Protein AF-A0ABD5G8S7-F1 (afdb_monomer_lite)

pLDDT: mean 85.07, std 15.31, range [31.06, 97.69]

Secondary structure (DSSP, 8-state):
-----PPPSEEEETTEEEE-S-TT---EEEE--HHHHHHHHHHHHHH-S----HHHHHHHHHTSS----TT-TTTHHHHHHHHHHHHTT--HHHHHHHHT-SSHHHHHTTGGGSPP-TTHHHHSSTTTT---

Foldseek 3Di:
DPDPDPPDQWDDDQQWIWGAPDPVRDIAIDGDDNVVSVVQVVCCVPPNDDDDDLVVQVVVVVVDPDDDPPPCSVCVVVVVCLQVCQLVVHDLVVNCRVSVPPDSVVSCVNNVNHDDDPVVCCCVPPCNPVPD

Structure (mmCIF, N/CA/C/O backbone):
data_AF-A0ABD5G8S7-F1
#
_entry.id   AF-A0ABD5G8S7-F1
#
loop_
_atom_site.group_PDB
_atom_site.id
_atom_site.type_symbol
_atom_site.label_atom_id
_atom_site.label_alt_id
_atom_site.label_comp_id
_atom_site.label_asym_id
_atom_site.label_entity_id
_atom_site.label_seq_id
_atom_site.pdbx_PDB_ins_code
_atom_site.Cartn_x
_atom_site.Cartn_y
_atom_site.Cartn_z
_atom_site.occupancy
_atom_site.B_iso_or_equiv
_atom_site.auth_seq_id
_atom_site.auth_comp_id
_atom_site.auth_asym_id
_atom_site.auth_atom_id
_atom_site.pdbx_PDB_model_num
ATOM 1 N N . MET A 1 1 ? 39.646 1.889 2.585 1.00 33.59 1 MET A N 1
ATOM 2 C CA . MET A 1 1 ? 38.240 2.181 2.948 1.00 33.59 1 MET A CA 1
ATOM 3 C C . MET A 1 1 ? 37.319 1.276 2.142 1.00 33.59 1 MET A C 1
ATOM 5 O O . MET A 1 1 ? 37.171 1.479 0.944 1.00 33.59 1 MET A O 1
ATOM 9 N N . VAL A 1 2 ? 36.754 0.237 2.761 1.00 33.91 2 VAL A N 1
ATOM 10 C CA . VAL A 1 2 ? 35.814 -0.674 2.090 1.00 33.91 2 VAL A CA 1
ATOM 11 C C . VAL A 1 2 ? 34.470 0.042 1.965 1.00 33.91 2 VAL A C 1
ATOM 13 O O . VAL A 1 2 ? 33.754 0.212 2.949 1.00 33.91 2 VAL A O 1
ATOM 16 N N . GLY A 1 3 ? 34.151 0.507 0.756 1.00 31.89 3 GLY A N 1
ATOM 17 C CA . GLY A 1 3 ? 32.857 1.097 0.429 1.00 31.89 3 GLY A CA 1
ATOM 18 C C . GLY A 1 3 ? 31.745 0.076 0.650 1.00 31.89 3 GLY A C 1
ATOM 19 O O . GLY A 1 3 ? 31.570 -0.851 -0.141 1.00 31.89 3 GLY A O 1
ATOM 20 N N . GLY A 1 4 ? 31.013 0.229 1.754 1.00 31.06 4 GLY A N 1
ATOM 21 C CA . GLY A 1 4 ? 29.873 -0.612 2.092 1.00 31.06 4 GLY A CA 1
ATOM 22 C C . GLY A 1 4 ? 28.860 -0.601 0.952 1.00 31.06 4 GLY A C 1
ATOM 23 O O . GLY A 1 4 ? 28.223 0.417 0.681 1.00 31.06 4 GLY A O 1
ATOM 24 N N . ARG A 1 5 ? 28.713 -1.741 0.268 1.00 32.78 5 ARG A N 1
ATOM 25 C CA . ARG A 1 5 ? 27.653 -1.956 -0.721 1.00 32.78 5 ARG 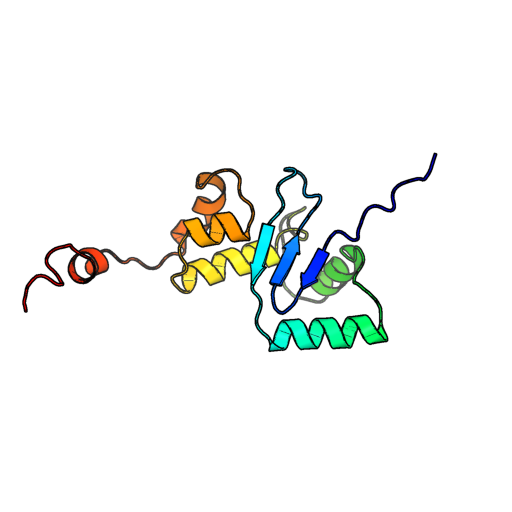A CA 1
ATOM 26 C C . ARG A 1 5 ? 26.313 -1.666 -0.040 1.00 32.78 5 ARG A C 1
ATOM 28 O O . ARG A 1 5 ? 25.872 -2.447 0.802 1.00 32.78 5 ARG A O 1
ATOM 35 N N . LYS A 1 6 ? 25.666 -0.542 -0.382 1.00 36.84 6 LYS A N 1
ATOM 36 C CA . LYS A 1 6 ? 24.278 -0.267 0.020 1.00 36.84 6 LYS A CA 1
ATOM 37 C C . LYS A 1 6 ? 23.436 -1.470 -0.400 1.00 36.84 6 LYS A C 1
ATOM 39 O O . LYS A 1 6 ? 23.350 -1.785 -1.584 1.00 36.84 6 LYS A O 1
ATOM 44 N N . ALA A 1 7 ? 22.862 -2.162 0.579 1.00 41.09 7 ALA A N 1
ATOM 45 C CA . ALA A 1 7 ? 22.004 -3.308 0.325 1.00 41.09 7 ALA A CA 1
ATOM 46 C C . ALA A 1 7 ? 20.833 -2.903 -0.591 1.00 41.09 7 ALA A C 1
ATOM 48 O O . ALA A 1 7 ? 20.340 -1.776 -0.467 1.00 41.09 7 ALA A O 1
ATOM 49 N N . PRO A 1 8 ? 20.366 -3.791 -1.488 1.00 51.31 8 PRO A N 1
ATOM 50 C CA . PRO A 1 8 ? 19.251 -3.475 -2.369 1.00 51.31 8 PRO A CA 1
ATOM 51 C C . PRO A 1 8 ? 18.015 -3.066 -1.542 1.00 51.31 8 PRO A C 1
ATOM 53 O O . PRO A 1 8 ? 17.753 -3.665 -0.492 1.00 51.31 8 PRO A O 1
ATOM 56 N N . PRO A 1 9 ? 17.268 -2.035 -1.982 1.00 54.53 9 PRO A N 1
ATOM 57 C CA . PRO A 1 9 ? 16.286 -1.323 -1.156 1.00 54.53 9 PRO A CA 1
ATOM 58 C C . PRO A 1 9 ? 15.068 -2.165 -0.751 1.00 54.53 9 PRO A C 1
ATOM 60 O O . PRO A 1 9 ? 14.415 -1.848 0.245 1.00 54.53 9 PRO A O 1
ATOM 63 N N . ASN A 1 10 ? 14.793 -3.249 -1.485 1.00 64.38 10 ASN A N 1
ATOM 64 C CA . ASN A 1 10 ? 13.673 -4.148 -1.239 1.00 64.38 10 ASN A CA 1
ATOM 65 C C . ASN A 1 10 ? 14.193 -5.568 -0.993 1.00 64.38 10 ASN A C 1
ATOM 67 O O . ASN A 1 10 ? 14.835 -6.157 -1.865 1.00 64.38 10 ASN A O 1
ATOM 71 N N . ARG A 1 11 ? 13.896 -6.138 0.178 1.00 80.81 11 ARG A N 1
ATOM 72 C CA . ARG A 1 11 ? 14.208 -7.543 0.490 1.00 80.81 11 ARG A CA 1
ATOM 73 C C . ARG A 1 11 ? 12.919 -8.345 0.585 1.00 80.81 11 ARG A C 1
ATOM 75 O O . ARG A 1 11 ? 12.017 -7.951 1.315 1.00 80.81 11 ARG A O 1
ATOM 82 N N . LEU A 1 12 ? 12.852 -9.469 -0.122 1.00 89.38 12 LEU A N 1
ATOM 83 C CA . LEU A 1 12 ? 11.825 -10.488 0.086 1.00 89.38 12 LEU A CA 1
ATOM 84 C C . LEU A 1 12 ? 12.412 -11.577 0.985 1.00 89.38 12 LEU A C 1
ATOM 86 O O . LEU A 1 12 ? 13.371 -12.241 0.589 1.00 89.38 12 LEU A O 1
ATOM 90 N N . LYS A 1 13 ? 11.849 -11.765 2.180 1.00 91.50 13 LYS A N 1
ATOM 91 C CA . LYS A 1 13 ? 12.178 -12.886 3.074 1.00 91.50 13 LYS A CA 1
ATOM 92 C C . LYS A 1 13 ? 10.889 -13.632 3.397 1.00 91.50 13 LYS A C 1
ATOM 94 O O . LYS A 1 13 ? 9.942 -13.034 3.901 1.00 91.50 13 LYS A O 1
ATOM 99 N N . GLY A 1 14 ? 10.833 -14.922 3.069 1.00 92.25 14 GLY A N 1
ATOM 100 C CA . GLY A 1 14 ? 9.578 -15.677 3.112 1.00 92.25 14 GLY A CA 1
ATOM 101 C C . GLY A 1 14 ? 8.511 -15.011 2.235 1.00 92.25 14 GLY A C 1
ATOM 102 O O . GLY A 1 14 ? 8.723 -14.824 1.035 1.00 92.25 14 GLY A O 1
ATOM 103 N N . ASN A 1 15 ? 7.399 -14.607 2.853 1.00 95.44 15 ASN A N 1
ATOM 104 C CA . ASN A 1 15 ? 6.290 -13.898 2.205 1.00 95.44 15 ASN A CA 1
ATOM 105 C C . ASN A 1 15 ? 6.191 -12.432 2.665 1.00 95.44 15 ASN A C 1
ATOM 107 O O . ASN A 1 15 ? 5.106 -11.864 2.728 1.00 95.44 15 ASN A O 1
ATOM 111 N N . VAL A 1 16 ? 7.316 -11.815 3.034 1.00 95.56 16 VAL A N 1
ATOM 112 C CA . VAL A 1 16 ? 7.359 -10.442 3.553 1.00 95.56 16 VAL A CA 1
ATOM 113 C C . VAL A 1 16 ? 8.310 -9.597 2.718 1.00 95.56 16 VAL A C 1
ATOM 115 O O . VAL A 1 16 ? 9.472 -9.968 2.523 1.00 95.56 16 VAL A O 1
ATOM 118 N N . VAL A 1 17 ? 7.822 -8.446 2.251 1.00 93.62 17 VAL A N 1
ATOM 119 C CA . VAL A 1 17 ? 8.635 -7.430 1.573 1.00 93.62 17 VAL A CA 1
ATOM 120 C C . VAL A 1 17 ? 9.036 -6.359 2.577 1.00 93.62 17 VAL A C 1
ATOM 122 O O . VAL A 1 17 ? 8.184 -5.685 3.156 1.00 93.62 17 VAL A O 1
ATOM 125 N N . THR A 1 18 ? 10.338 -6.171 2.756 1.00 91.94 18 THR A N 1
ATOM 126 C CA . THR A 1 18 ? 10.899 -5.096 3.576 1.00 91.94 18 THR A CA 1
ATOM 127 C C . THR A 1 18 ? 11.326 -3.935 2.690 1.00 91.94 18 THR A C 1
ATOM 129 O O . THR A 1 18 ? 12.150 -4.108 1.792 1.00 91.94 18 THR A O 1
ATOM 132 N N . TYR A 1 19 ? 10.794 -2.751 2.985 1.00 88.88 19 TYR A N 1
ATOM 133 C CA . TYR A 1 19 ? 11.146 -1.480 2.362 1.00 88.88 19 TYR A CA 1
ATOM 134 C C . TYR A 1 19 ? 12.106 -0.719 3.282 1.00 88.88 19 TYR A C 1
ATOM 136 O O . TYR A 1 19 ? 11.715 -0.325 4.386 1.00 88.88 19 TYR A O 1
ATOM 144 N N . ALA A 1 20 ? 13.341 -0.497 2.831 1.00 84.06 20 ALA A N 1
ATOM 145 C CA . ALA A 1 20 ? 14.370 0.254 3.554 1.00 84.06 20 ALA A CA 1
ATOM 146 C C . ALA A 1 20 ? 14.841 1.486 2.756 1.00 84.06 20 ALA A C 1
ATOM 148 O O . ALA A 1 20 ? 14.542 1.621 1.572 1.00 84.06 20 ALA A O 1
ATOM 149 N N . GLY A 1 21 ? 15.561 2.409 3.406 1.00 70.50 21 GLY A N 1
ATOM 150 C CA . GLY A 1 21 ? 16.148 3.579 2.731 1.00 70.50 21 GLY A CA 1
ATOM 151 C C . GLY A 1 21 ? 15.120 4.570 2.172 1.00 70.50 21 GLY A C 1
ATOM 152 O O . GLY A 1 21 ? 15.359 5.213 1.154 1.00 70.50 21 GLY A O 1
ATOM 153 N N . THR A 1 22 ? 13.949 4.666 2.805 1.00 70.19 22 THR A N 1
ATOM 154 C CA . THR A 1 22 ? 12.892 5.594 2.383 1.00 70.19 22 THR A CA 1
ATOM 155 C C . THR A 1 22 ? 13.182 7.022 2.851 1.00 70.19 22 THR A C 1
ATOM 157 O O . THR A 1 22 ? 13.971 7.222 3.771 1.00 70.19 22 THR A O 1
ATOM 160 N N . LYS A 1 23 ? 12.514 8.027 2.258 1.00 64.75 23 LYS A N 1
ATOM 161 C CA . LYS A 1 23 ? 12.698 9.458 2.593 1.00 64.75 23 LYS A CA 1
ATOM 162 C C . LYS A 1 23 ? 12.565 9.760 4.096 1.00 64.75 23 LYS A C 1
ATOM 164 O O . LYS A 1 23 ? 13.162 10.716 4.565 1.00 64.75 23 LYS A O 1
ATOM 169 N N . SER A 1 24 ? 11.803 8.958 4.848 1.00 63.69 24 SER A N 1
ATOM 170 C CA . SER A 1 24 ? 11.624 9.149 6.295 1.00 63.69 24 SER A CA 1
ATOM 171 C C . SER A 1 24 ? 12.612 8.351 7.162 1.00 63.69 24 SER A C 1
ATOM 173 O O . SER A 1 24 ? 12.451 8.332 8.380 1.00 63.69 24 SER A O 1
ATOM 175 N N . GLY A 1 25 ? 13.543 7.595 6.568 1.00 68.94 25 GLY A N 1
ATOM 176 C CA . GLY A 1 25 ? 14.479 6.711 7.277 1.00 68.94 25 GLY A CA 1
ATOM 177 C C . GLY A 1 25 ? 13.852 5.456 7.902 1.00 68.94 25 GLY A C 1
ATOM 178 O O . GLY A 1 25 ? 14.571 4.537 8.283 1.00 68.94 25 GLY A O 1
ATOM 179 N N . LYS A 1 26 ? 12.518 5.363 7.969 1.00 77.88 26 LYS A N 1
ATOM 180 C CA . LYS A 1 26 ? 11.816 4.242 8.602 1.00 77.88 26 LYS A CA 1
ATOM 181 C C . LYS A 1 26 ? 11.806 3.021 7.684 1.00 77.88 26 LYS A C 1
ATOM 183 O O . LYS A 1 26 ? 11.416 3.106 6.512 1.00 77.88 26 LYS A O 1
ATOM 188 N N . VAL A 1 27 ? 12.212 1.885 8.244 1.00 87.00 27 VAL A N 1
ATOM 189 C CA . VAL A 1 27 ? 12.079 0.561 7.630 1.00 87.00 27 VAL A CA 1
ATOM 190 C C . VAL A 1 27 ? 10.689 0.022 7.941 1.00 87.00 27 VAL A C 1
ATOM 192 O O . VAL A 1 27 ? 10.206 0.162 9.063 1.00 87.00 27 VAL A O 1
ATOM 195 N N . ARG A 1 28 ? 10.040 -0.601 6.958 1.00 89.44 28 ARG A N 1
ATOM 196 C CA . ARG A 1 28 ? 8.764 -1.291 7.181 1.00 89.44 28 ARG A CA 1
ATOM 197 C C . ARG A 1 28 ? 8.704 -2.606 6.428 1.00 89.44 28 ARG A C 1
ATOM 199 O O . ARG A 1 28 ? 9.261 -2.720 5.338 1.00 89.44 28 ARG A O 1
ATOM 206 N N . SER A 1 29 ? 7.986 -3.559 7.001 1.00 92.62 29 SER A N 1
ATOM 207 C CA . SER A 1 29 ? 7.793 -4.898 6.458 1.00 92.62 29 SER A CA 1
ATOM 208 C C . SER A 1 29 ? 6.313 -5.118 6.187 1.00 92.62 29 SER A C 1
ATOM 210 O O . SER A 1 29 ? 5.489 -4.923 7.077 1.00 92.62 29 SER A O 1
ATOM 212 N N . VAL A 1 30 ? 5.980 -5.486 4.953 1.00 94.62 30 VAL A N 1
ATOM 213 C CA . VAL A 1 30 ? 4.602 -5.698 4.505 1.00 94.62 30 VAL A CA 1
ATOM 214 C C . VAL A 1 30 ? 4.460 -7.157 4.069 1.00 94.62 30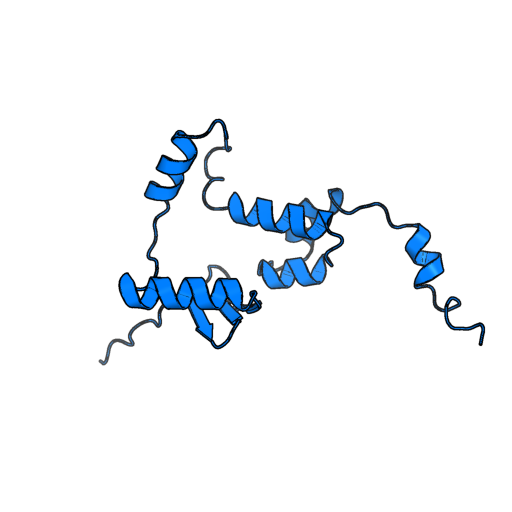 VAL A C 1
ATOM 216 O O . VAL A 1 30 ? 5.161 -7.573 3.138 1.00 94.62 30 VAL A O 1
ATOM 219 N N . PRO A 1 31 ? 3.600 -7.946 4.735 1.00 96.00 31 PRO A N 1
ATOM 220 C CA . PRO A 1 31 ? 3.257 -9.285 4.280 1.00 96.00 31 PRO A CA 1
ATOM 221 C C . PRO A 1 31 ? 2.595 -9.241 2.903 1.00 96.00 31 PRO A C 1
ATOM 223 O O . PRO A 1 31 ? 1.814 -8.338 2.601 1.00 96.00 31 PRO A O 1
ATOM 226 N N . ILE A 1 32 ? 2.901 -10.231 2.077 1.00 96.69 32 ILE A N 1
ATOM 227 C CA . ILE A 1 32 ? 2.284 -10.456 0.772 1.00 96.69 32 ILE A CA 1
ATOM 228 C C . ILE A 1 32 ? 1.794 -11.900 0.681 1.00 96.69 32 ILE A C 1
ATOM 230 O O . ILE A 1 32 ? 2.211 -12.759 1.459 1.00 96.69 32 ILE A O 1
ATOM 234 N N . SER A 1 33 ? 0.912 -12.189 -0.275 1.00 97.19 33 SER A N 1
ATOM 235 C CA . SER A 1 33 ? 0.481 -13.566 -0.510 1.00 97.19 33 SER A CA 1
ATOM 236 C C . SER A 1 33 ? 1.658 -14.443 -0.950 1.00 97.19 33 SER A C 1
ATOM 238 O O . SER A 1 33 ? 2.609 -13.977 -1.590 1.00 97.19 33 SER A O 1
ATOM 240 N N . ARG A 1 34 ? 1.574 -15.742 -0.636 1.00 97.12 34 ARG A N 1
ATOM 241 C CA . ARG A 1 34 ? 2.546 -16.742 -1.099 1.00 97.12 34 ARG A CA 1
ATOM 242 C C . ARG A 1 34 ? 2.671 -16.727 -2.623 1.00 97.12 34 ARG A C 1
ATOM 244 O O . ARG A 1 34 ? 3.782 -16.710 -3.138 1.00 97.12 34 ARG A O 1
ATOM 251 N N . GLU A 1 35 ? 1.542 -16.650 -3.323 1.00 97.69 35 GLU A N 1
ATOM 252 C CA . GLU A 1 35 ? 1.492 -16.597 -4.786 1.00 97.69 35 GLU A CA 1
ATOM 253 C C . GLU A 1 35 ? 2.295 -15.412 -5.349 1.00 97.69 35 GLU A C 1
ATOM 255 O O . GLU A 1 35 ? 3.121 -15.586 -6.248 1.00 97.69 35 GLU A O 1
ATOM 260 N N . LEU A 1 36 ? 2.118 -14.206 -4.792 1.00 95.94 36 LEU A N 1
ATOM 261 C CA . LEU A 1 36 ? 2.879 -13.037 -5.231 1.00 95.94 36 LEU A CA 1
ATOM 262 C C . LEU A 1 36 ? 4.374 -13.210 -4.940 1.00 95.94 36 LEU A C 1
ATOM 264 O O . LEU A 1 36 ? 5.211 -12.881 -5.783 1.00 95.94 36 LEU A O 1
ATOM 268 N N . ALA A 1 37 ? 4.718 -13.755 -3.773 1.00 95.81 37 ALA A N 1
ATOM 269 C CA . ALA A 1 37 ? 6.102 -14.018 -3.403 1.00 95.81 37 ALA A CA 1
ATOM 270 C C . ALA A 1 37 ? 6.768 -15.028 -4.362 1.00 95.81 37 ALA A C 1
ATOM 272 O O . ALA A 1 37 ? 7.904 -14.811 -4.791 1.00 95.81 37 ALA A O 1
ATOM 273 N N . ASP A 1 38 ? 6.054 -16.083 -4.759 1.00 95.69 38 ASP A N 1
ATOM 274 C CA . ASP A 1 38 ? 6.526 -17.082 -5.724 1.00 95.69 38 ASP A CA 1
ATOM 275 C C . ASP A 1 38 ? 6.707 -16.487 -7.125 1.00 95.69 38 ASP A C 1
ATOM 277 O O . ASP A 1 38 ? 7.742 -16.702 -7.765 1.00 95.69 38 ASP A O 1
ATOM 281 N N . ARG A 1 39 ? 5.759 -15.658 -7.581 1.00 95.88 39 ARG A N 1
ATOM 282 C CA . ARG A 1 39 ? 5.865 -14.935 -8.861 1.00 95.88 39 ARG A CA 1
ATOM 283 C C . ARG A 1 39 ? 7.074 -14.000 -8.893 1.00 95.88 39 ARG A C 1
ATOM 285 O O . ARG A 1 39 ? 7.788 -13.967 -9.897 1.00 95.88 39 ARG A O 1
ATOM 292 N N . LEU A 1 40 ? 7.340 -13.282 -7.799 1.00 94.12 40 LEU A N 1
ATOM 293 C CA . LEU A 1 40 ? 8.517 -12.418 -7.669 1.00 94.12 40 LEU A CA 1
ATOM 294 C C . LEU A 1 40 ? 9.819 -13.224 -7.712 1.00 94.12 40 LEU A C 1
ATOM 296 O O . LEU A 1 40 ? 10.713 -12.885 -8.486 1.00 94.12 40 LEU A O 1
ATOM 300 N N . ARG A 1 41 ? 9.911 -14.317 -6.943 1.00 93.44 41 ARG A N 1
ATOM 301 C CA . ARG A 1 41 ? 11.083 -15.212 -6.951 1.00 93.44 41 ARG A CA 1
ATOM 302 C C . ARG A 1 41 ? 11.353 -15.783 -8.341 1.00 93.44 41 ARG A C 1
ATOM 304 O O . ARG A 1 41 ? 12.493 -15.736 -8.804 1.00 93.44 41 ARG A O 1
ATOM 311 N N . LYS A 1 42 ? 10.311 -16.275 -9.022 1.00 94.50 42 LYS A N 1
ATOM 312 C CA . LYS A 1 42 ? 10.413 -16.804 -10.389 1.00 94.50 42 LYS A CA 1
ATOM 313 C C . LYS A 1 42 ? 10.949 -15.741 -11.347 1.00 94.50 42 LYS A C 1
ATOM 315 O O . LYS A 1 42 ? 11.893 -16.023 -12.078 1.00 94.50 42 LYS A O 1
ATOM 320 N N . HIS A 1 43 ? 10.394 -14.528 -11.307 1.00 93.25 43 HIS A N 1
ATOM 321 C CA . HIS A 1 43 ? 10.851 -13.425 -12.150 1.00 93.25 43 HIS A CA 1
ATOM 322 C C . HIS A 1 43 ? 12.310 -13.044 -11.864 1.00 93.25 43 HIS A C 1
ATOM 324 O O . HIS A 1 43 ? 13.101 -12.935 -12.797 1.00 93.25 43 HIS A O 1
ATOM 330 N N . TRP A 1 44 ? 12.697 -12.893 -10.592 1.00 93.44 44 TRP A N 1
ATOM 331 C CA . TRP A 1 44 ? 14.055 -12.479 -10.220 1.00 93.44 44 TRP A CA 1
ATOM 332 C C . TRP A 1 44 ? 15.128 -13.508 -10.562 1.00 93.44 44 TRP A C 1
ATOM 334 O O . TRP A 1 44 ? 16.249 -13.112 -10.869 1.00 93.44 44 TRP A O 1
ATOM 344 N N . ARG A 1 45 ? 14.797 -14.804 -10.564 1.00 91.56 45 ARG A N 1
ATOM 345 C CA . ARG A 1 45 ? 15.721 -15.850 -11.022 1.00 91.56 45 ARG A CA 1
ATOM 346 C C . ARG A 1 45 ? 16.065 -15.707 -12.507 1.00 91.56 45 ARG A C 1
ATOM 348 O O . ARG A 1 45 ? 17.188 -15.996 -12.894 1.00 91.56 45 ARG A O 1
ATOM 355 N N . THR A 1 46 ? 15.107 -15.274 -13.324 1.00 94.00 46 THR A N 1
ATOM 356 C CA . THR A 1 46 ? 15.277 -15.172 -14.781 1.00 94.00 46 THR A CA 1
ATOM 357 C C . THR A 1 46 ? 15.755 -13.789 -15.227 1.00 94.00 46 THR A C 1
ATOM 359 O O . THR A 1 46 ? 16.530 -13.690 -16.171 1.00 94.00 46 THR A O 1
ATOM 362 N N . HIS A 1 47 ? 15.312 -12.717 -14.566 1.00 92.19 47 HIS A N 1
ATOM 363 C CA . HIS A 1 47 ? 15.508 -11.337 -15.033 1.00 92.19 47 HIS A CA 1
ATOM 364 C C . HIS A 1 47 ? 16.234 -10.427 -14.031 1.00 92.19 47 HIS A C 1
ATOM 366 O O . HIS A 1 47 ? 16.473 -9.257 -14.328 1.00 92.19 47 HIS A O 1
ATOM 372 N N . GLY A 1 48 ? 16.580 -10.934 -12.844 1.00 89.75 48 GLY A N 1
ATOM 373 C CA . GLY A 1 48 ? 17.110 -10.121 -11.751 1.00 89.75 48 GLY A CA 1
ATOM 374 C C . GLY A 1 48 ? 16.047 -9.246 -11.074 1.00 89.75 48 GLY A C 1
ATOM 375 O O . GLY A 1 48 ? 14.861 -9.283 -11.405 1.00 89.75 48 GLY A O 1
ATOM 376 N N . GLN A 1 49 ? 16.463 -8.467 -10.071 1.00 88.31 49 GLN A N 1
ATOM 377 C CA . GLN A 1 49 ? 15.558 -7.563 -9.354 1.00 88.31 49 GLN A CA 1
ATOM 378 C C . GLN A 1 49 ? 15.145 -6.359 -10.207 1.00 88.31 49 GLN A C 1
ATOM 380 O O . GLN A 1 49 ? 15.901 -5.861 -11.042 1.00 88.31 49 GLN A O 1
ATOM 385 N N . PHE A 1 50 ? 13.947 -5.836 -9.937 1.00 86.44 50 PHE A N 1
ATOM 386 C CA . PHE A 1 50 ? 13.478 -4.612 -10.575 1.00 86.44 50 PHE A CA 1
ATOM 387 C C . PHE A 1 50 ? 14.358 -3.420 -10.193 1.00 86.44 50 PHE A C 1
ATOM 389 O O . PHE A 1 50 ? 14.705 -3.215 -9.032 1.00 86.44 50 PHE A O 1
ATOM 396 N N . THR A 1 51 ? 14.646 -2.585 -11.181 1.00 84.00 51 THR A N 1
ATOM 397 C CA . THR A 1 51 ? 15.241 -1.258 -10.998 1.00 84.00 51 THR A CA 1
ATOM 398 C C . THR A 1 51 ? 14.170 -0.187 -11.213 1.00 84.00 51 THR A C 1
ATOM 400 O O . THR A 1 51 ? 13.011 -0.502 -11.491 1.00 84.00 51 THR A O 1
ATOM 403 N N . SER A 1 52 ? 14.514 1.096 -11.068 1.00 81.56 52 SER A N 1
ATOM 404 C CA . SER A 1 52 ? 13.554 2.168 -11.354 1.00 81.56 52 SER A CA 1
ATOM 405 C C . SER A 1 52 ? 13.106 2.104 -12.821 1.00 81.56 52 SER A C 1
ATOM 407 O O . SER A 1 52 ? 13.925 2.118 -13.743 1.00 81.56 52 SER A O 1
ATOM 409 N N . ARG A 1 53 ? 11.791 1.992 -13.034 1.00 85.88 53 ARG A N 1
ATOM 410 C CA . ARG A 1 53 ? 11.149 1.845 -14.355 1.00 85.88 53 ARG A CA 1
ATOM 411 C C . ARG A 1 53 ? 9.952 2.788 -14.514 1.00 85.88 53 ARG A C 1
ATOM 413 O O . ARG A 1 53 ? 8.975 2.464 -15.185 1.00 85.88 53 ARG A O 1
ATOM 420 N N . ILE A 1 54 ? 10.019 3.974 -13.898 1.00 86.62 54 ILE A N 1
ATOM 421 C CA . ILE A 1 54 ? 8.927 4.960 -13.950 1.00 86.62 54 ILE A CA 1
ATOM 422 C C . ILE A 1 54 ? 8.611 5.398 -15.387 1.00 86.62 54 ILE A C 1
ATOM 424 O O . ILE A 1 54 ? 7.450 5.580 -15.730 1.00 86.62 54 ILE A O 1
ATOM 428 N N . THR A 1 55 ? 9.614 5.487 -16.262 1.00 89.81 55 THR A N 1
ATOM 429 C CA . THR A 1 55 ? 9.425 5.806 -17.686 1.00 89.81 55 THR A CA 1
ATOM 430 C C . THR A 1 55 ? 8.631 4.725 -18.416 1.00 89.81 55 THR A C 1
ATOM 432 O O . THR A 1 55 ? 7.725 5.046 -19.184 1.00 89.81 55 THR A O 1
ATOM 435 N N . SER A 1 56 ? 8.910 3.446 -18.148 1.00 91.56 56 SER A N 1
ATOM 436 C CA . SER A 1 56 ? 8.141 2.319 -18.688 1.00 91.56 56 SER A CA 1
ATOM 437 C C . SER A 1 56 ? 6.699 2.340 -18.181 1.00 91.56 56 SER A C 1
ATOM 439 O O . SER A 1 56 ? 5.777 2.159 -18.973 1.00 91.56 56 SER A O 1
ATOM 441 N N . PHE A 1 57 ? 6.491 2.642 -16.895 1.00 91.81 57 PHE A N 1
ATOM 442 C CA . PHE A 1 57 ? 5.150 2.805 -16.326 1.00 9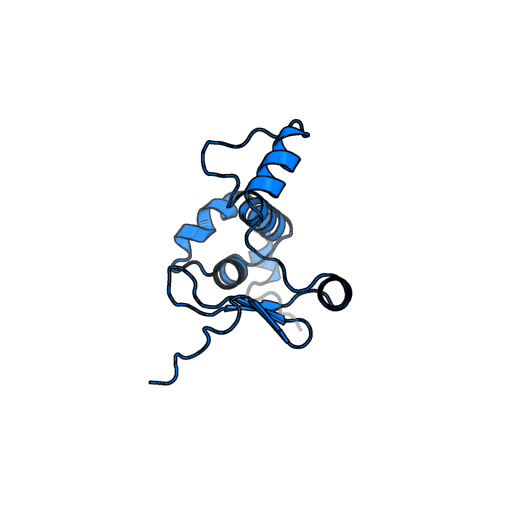1.81 57 PHE A CA 1
ATOM 443 C C . PHE A 1 57 ? 4.383 3.968 -16.971 1.00 91.81 57 PHE A C 1
ATOM 445 O O . PHE A 1 57 ? 3.234 3.803 -17.368 1.00 91.81 57 PHE A O 1
ATOM 452 N N . LEU A 1 58 ? 5.026 5.122 -17.168 1.00 90.69 58 LEU A N 1
ATOM 453 C CA . LEU A 1 58 ? 4.426 6.264 -17.864 1.00 90.69 58 LEU A CA 1
ATOM 454 C C . LEU A 1 58 ? 4.060 5.929 -19.317 1.00 90.69 58 LEU A C 1
ATOM 456 O O . LEU A 1 58 ? 3.007 6.346 -19.791 1.00 90.69 58 LEU A O 1
ATOM 460 N N . ARG A 1 59 ? 4.896 5.160 -20.029 1.00 93.88 59 ARG A N 1
ATOM 461 C CA . ARG A 1 59 ? 4.571 4.666 -21.380 1.00 93.88 59 ARG A CA 1
ATOM 462 C C . ARG A 1 59 ? 3.369 3.724 -21.363 1.00 93.88 59 ARG A C 1
ATOM 464 O O . ARG A 1 59 ? 2.520 3.839 -22.237 1.00 93.88 59 ARG A O 1
ATOM 471 N N . ALA A 1 60 ? 3.280 2.832 -20.377 1.00 93.69 60 ALA A N 1
ATOM 472 C CA . ALA A 1 60 ? 2.117 1.967 -20.209 1.00 93.69 60 ALA A CA 1
ATOM 473 C C . ALA A 1 60 ? 0.847 2.790 -19.941 1.00 93.69 60 ALA A C 1
ATOM 475 O O . ALA A 1 60 ? -0.149 2.587 -20.625 1.00 93.69 60 ALA A O 1
ATOM 476 N N . LEU A 1 61 ? 0.906 3.785 -19.048 1.0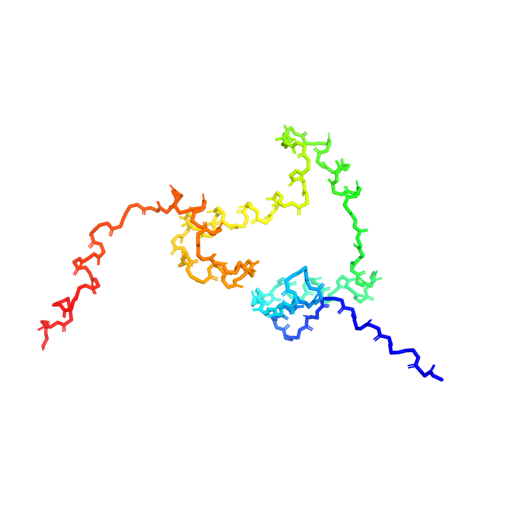0 92.88 61 LEU A N 1
ATOM 477 C CA . LEU A 1 61 ? -0.214 4.696 -18.780 1.00 92.88 61 LEU A CA 1
ATOM 478 C C . LEU A 1 61 ? -0.686 5.438 -20.037 1.00 92.88 61 LEU A C 1
ATOM 480 O O . LEU A 1 61 ? -1.889 5.542 -20.257 1.00 92.88 61 LEU A O 1
ATOM 484 N N . LYS A 1 62 ? 0.235 5.892 -20.900 1.00 92.62 62 LYS A N 1
ATOM 485 C CA . LYS A 1 62 ? -0.105 6.552 -22.177 1.00 92.62 62 LYS A CA 1
ATOM 486 C C . LYS A 1 62 ? -0.893 5.662 -23.145 1.00 92.62 62 LYS A C 1
ATOM 488 O O . LYS A 1 62 ? -1.539 6.194 -24.038 1.00 92.62 62 LYS A O 1
ATOM 493 N N . ARG A 1 63 ? -0.832 4.336 -22.987 1.00 96.00 63 ARG A N 1
ATOM 494 C CA . ARG A 1 63 ? -1.597 3.365 -23.790 1.00 96.00 63 ARG A CA 1
ATOM 495 C C . ARG A 1 63 ? -2.993 3.090 -23.221 1.00 96.00 63 ARG A C 1
ATOM 497 O O . ARG A 1 63 ? -3.713 2.268 -23.769 1.00 96.00 63 ARG A O 1
ATOM 504 N N . THR A 1 64 ? -3.355 3.735 -22.115 1.00 94.69 64 THR A N 1
ATOM 505 C CA . THR A 1 64 ? -4.661 3.606 -21.460 1.00 94.69 64 THR A CA 1
ATOM 506 C C . THR A 1 64 ? -5.448 4.911 -21.576 1.00 94.69 64 THR A C 1
ATOM 508 O O . THR A 1 64 ? -4.893 5.958 -21.910 1.00 94.69 64 THR A O 1
ATOM 511 N N . THR A 1 65 ? -6.733 4.877 -21.231 1.00 95.12 65 THR A N 1
ATOM 512 C CA . THR A 1 65 ? -7.576 6.076 -21.102 1.00 95.12 65 THR A CA 1
ATOM 513 C C . THR A 1 65 ? -7.370 6.821 -19.775 1.00 95.12 65 THR A C 1
ATOM 515 O O . THR A 1 65 ? -7.937 7.894 -19.577 1.00 95.12 65 THR A O 1
ATOM 518 N N . ILE A 1 66 ? -6.538 6.295 -18.867 1.00 93.44 66 ILE A N 1
ATOM 519 C CA . ILE A 1 66 ? -6.334 6.844 -17.523 1.00 93.44 66 ILE A CA 1
ATOM 520 C C . ILE A 1 66 ? -5.574 8.173 -17.606 1.00 93.44 66 ILE A C 1
ATOM 522 O O . ILE A 1 66 ? -4.436 8.241 -18.080 1.00 93.44 66 ILE A O 1
ATOM 526 N N . LYS A 1 67 ? -6.182 9.239 -17.077 1.00 90.69 67 LYS A N 1
ATOM 527 C CA . LYS A 1 67 ? -5.554 10.554 -16.901 1.00 90.69 67 LYS A CA 1
ATOM 528 C C . LYS A 1 67 ? -5.204 10.757 -15.431 1.00 90.69 67 LYS A C 1
ATOM 530 O O . LYS A 1 67 ? -6.057 10.631 -14.561 1.00 90.69 67 LYS A O 1
ATOM 535 N N . LEU A 1 68 ? -3.943 11.080 -15.156 1.00 90.50 68 LEU A N 1
ATOM 536 C CA . LEU A 1 68 ? -3.460 11.379 -13.809 1.00 90.50 68 LEU A CA 1
ATOM 537 C C . LEU A 1 68 ? -2.993 12.834 -13.731 1.00 90.50 68 LEU A C 1
ATOM 539 O O . LEU A 1 68 ? -2.368 13.311 -14.684 1.00 90.50 68 LEU A O 1
ATOM 543 N N . PRO A 1 69 ? -3.208 13.523 -12.596 1.00 91.62 69 PRO A N 1
ATOM 544 C CA . PRO A 1 69 ? -2.612 14.831 -12.367 1.00 91.62 69 PRO A CA 1
ATOM 545 C C . PRO A 1 69 ? -1.083 14.785 -12.477 1.00 91.62 69 PRO A C 1
ATOM 547 O O . PRO A 1 69 ? -0.441 13.762 -12.196 1.00 91.62 69 PRO A O 1
ATOM 550 N N . LYS A 1 70 ? -0.477 15.913 -12.862 1.00 88.19 70 LYS A N 1
ATOM 551 C CA . LYS A 1 70 ? 0.979 16.028 -13.011 1.00 88.19 70 LYS A CA 1
ATOM 552 C C . LYS A 1 70 ? 1.677 15.596 -11.714 1.00 88.19 70 LYS A C 1
ATOM 554 O O . LYS A 1 70 ? 1.338 16.054 -10.630 1.00 88.19 70 LYS A O 1
ATOM 559 N N . GLY A 1 71 ? 2.645 14.688 -11.835 1.00 86.81 71 GLY A N 1
ATOM 560 C CA . GLY A 1 71 ? 3.423 14.173 -10.702 1.00 86.81 71 GLY A CA 1
ATOM 561 C C . GLY A 1 71 ? 2.769 13.043 -9.894 1.00 86.81 71 GLY A C 1
ATOM 562 O O . GLY A 1 71 ? 3.433 12.483 -9.030 1.00 86.81 71 GLY A O 1
ATOM 563 N N . GLN A 1 72 ? 1.524 12.640 -10.183 1.00 90.69 72 GLN A N 1
ATOM 564 C CA . GLN A 1 72 ? 0.842 11.582 -9.415 1.00 90.69 72 GLN A CA 1
ATOM 565 C C . GLN A 1 72 ? 1.196 10.154 -9.848 1.00 90.69 72 GLN A C 1
ATOM 567 O O . GLN A 1 72 ? 0.949 9.208 -9.105 1.00 90.69 72 GLN A O 1
ATOM 572 N N . ALA A 1 73 ? 1.807 9.961 -11.019 1.00 90.69 73 ALA A N 1
ATOM 573 C CA . ALA A 1 73 ? 2.102 8.623 -11.540 1.00 90.69 73 ALA A CA 1
ATOM 574 C C . ALA A 1 73 ? 2.950 7.764 -10.581 1.00 90.69 73 ALA A C 1
ATOM 576 O O . ALA A 1 73 ? 2.701 6.571 -10.444 1.00 90.69 73 ALA A O 1
ATOM 577 N N . THR A 1 74 ? 3.905 8.354 -9.857 1.00 90.31 74 THR A N 1
ATOM 578 C CA . THR A 1 74 ? 4.745 7.637 -8.877 1.00 90.31 74 THR A CA 1
ATOM 579 C C . THR A 1 74 ? 3.967 7.122 -7.664 1.00 90.31 74 THR A C 1
ATOM 581 O O . THR A 1 74 ? 4.441 6.222 -6.969 1.00 90.31 74 THR A O 1
ATOM 584 N N . HIS A 1 75 ? 2.784 7.679 -7.399 1.00 91.12 75 HIS A N 1
ATOM 585 C CA . HIS A 1 75 ? 1.946 7.349 -6.248 1.00 91.12 75 HIS A CA 1
ATOM 586 C C . HIS A 1 75 ? 0.586 6.761 -6.629 1.00 91.12 75 HIS A C 1
ATOM 588 O O . HIS A 1 75 ? -0.111 6.273 -5.745 1.00 91.12 75 HIS A O 1
ATOM 594 N N . ALA A 1 76 ? 0.233 6.723 -7.915 1.00 92.94 76 ALA A N 1
ATOM 595 C CA . ALA A 1 76 ? -1.072 6.269 -8.386 1.00 92.94 76 ALA A CA 1
ATOM 596 C C . ALA A 1 76 ? -1.431 4.872 -7.861 1.00 92.94 76 ALA A C 1
ATOM 598 O O . ALA A 1 76 ? -2.420 4.725 -7.156 1.00 92.94 76 ALA A O 1
ATOM 599 N N . LEU A 1 77 ? -0.569 3.871 -8.082 1.00 94.12 77 LEU A N 1
ATOM 600 C CA . LEU A 1 77 ? -0.815 2.500 -7.610 1.00 94.12 77 LEU A CA 1
ATOM 601 C C . LEU A 1 77 ? -0.857 2.392 -6.076 1.00 94.12 77 LEU A C 1
ATOM 603 O O . LEU A 1 77 ? -1.589 1.570 -5.530 1.00 94.12 77 LEU A O 1
ATOM 607 N N . ARG A 1 78 ? -0.099 3.237 -5.364 1.00 93.88 78 ARG A N 1
ATOM 608 C CA . ARG A 1 78 ? -0.146 3.309 -3.895 1.00 93.88 78 ARG A CA 1
ATOM 609 C C . ARG A 1 78 ? -1.492 3.852 -3.421 1.00 93.88 78 ARG A C 1
ATOM 611 O O . ARG A 1 78 ? -2.030 3.338 -2.446 1.00 93.88 78 ARG A O 1
ATOM 618 N N . HIS A 1 79 ? -2.018 4.875 -4.092 1.00 93.56 79 HIS A N 1
ATOM 619 C CA . HIS A 1 79 ? -3.344 5.414 -3.806 1.00 93.56 79 HIS A CA 1
ATOM 620 C C . HIS A 1 79 ? -4.434 4.397 -4.131 1.00 93.56 79 HIS A C 1
ATOM 622 O O . HIS A 1 79 ? -5.288 4.174 -3.285 1.00 93.56 79 HIS A O 1
ATOM 628 N N . THR A 1 80 ? -4.338 3.694 -5.263 1.00 94.56 80 THR A N 1
ATOM 629 C CA . THR A 1 80 ? -5.245 2.586 -5.600 1.00 94.56 80 THR A CA 1
ATOM 630 C C . THR A 1 80 ? -5.270 1.527 -4.496 1.00 94.56 80 THR A C 1
ATOM 632 O O . THR A 1 80 ? -6.344 1.176 -4.017 1.00 94.56 80 THR A O 1
ATOM 635 N N . PHE A 1 81 ? -4.103 1.070 -4.025 1.00 96.50 81 PHE A N 1
ATOM 636 C CA . PHE A 1 81 ? -4.032 0.131 -2.901 1.00 96.50 81 PHE A CA 1
ATOM 637 C C . PHE A 1 81 ? -4.705 0.690 -1.639 1.00 96.50 81 PHE A C 1
ATOM 639 O O . PHE A 1 81 ? -5.508 -0.001 -1.023 1.00 96.50 81 PHE A O 1
ATOM 646 N N . ALA A 1 82 ? -4.399 1.934 -1.260 1.00 95.38 82 ALA A N 1
ATOM 647 C CA . ALA A 1 82 ? -4.953 2.566 -0.064 1.00 95.38 82 ALA A CA 1
ATOM 648 C C . ALA A 1 82 ? -6.483 2.691 -0.117 1.00 95.38 82 ALA A C 1
ATOM 650 O O . ALA A 1 82 ? -7.156 2.357 0.855 1.00 95.38 82 ALA A O 1
ATOM 651 N N . SER A 1 83 ? -7.017 3.127 -1.259 1.00 94.25 83 SER A N 1
ATOM 652 C CA . SER A 1 83 ? -8.453 3.260 -1.492 1.00 94.25 83 SER A CA 1
ATOM 653 C C . SER A 1 83 ? -9.162 1.917 -1.379 1.00 94.25 83 SER A C 1
ATOM 655 O O . SER A 1 83 ? -10.060 1.784 -0.553 1.00 94.25 83 SER A O 1
ATOM 657 N N . HIS A 1 84 ? -8.710 0.901 -2.120 1.00 95.75 84 HIS A N 1
ATOM 658 C CA . HIS A 1 84 ? -9.329 -0.424 -2.062 1.00 95.75 84 HIS A CA 1
ATOM 659 C C . HIS A 1 84 ? -9.191 -1.077 -0.686 1.00 95.75 84 HIS A C 1
ATOM 661 O O . HIS A 1 84 ? -10.116 -1.739 -0.230 1.00 95.75 84 HIS A O 1
ATOM 667 N N . PHE A 1 85 ? -8.064 -0.876 0.002 1.00 95.75 85 PHE A N 1
ATOM 668 C CA . PHE A 1 85 ? -7.872 -1.419 1.344 1.00 95.75 85 PHE A CA 1
ATOM 669 C C . PHE A 1 85 ? -8.929 -0.893 2.323 1.00 95.75 85 PHE A C 1
ATOM 671 O O . PHE A 1 85 ? -9.502 -1.681 3.068 1.00 95.75 85 PHE A O 1
ATOM 678 N N . ILE A 1 86 ? -9.220 0.412 2.300 1.00 94.94 86 ILE A N 1
ATOM 679 C CA . ILE A 1 86 ? -10.258 1.004 3.156 1.00 94.94 86 ILE A CA 1
ATOM 680 C C . ILE A 1 86 ? -11.668 0.627 2.691 1.00 94.94 86 ILE A C 1
ATOM 682 O O . ILE A 1 86 ? -12.490 0.265 3.528 1.00 94.94 86 ILE A O 1
ATOM 686 N N . GLN A 1 87 ? -11.939 0.635 1.381 1.00 92.75 87 GLN A N 1
ATOM 687 C CA . GLN A 1 87 ? -13.236 0.203 0.831 1.00 92.75 87 GLN A CA 1
ATOM 688 C C . GLN A 1 87 ? -13.593 -1.232 1.241 1.00 92.75 87 GLN A C 1
ATOM 690 O O . GLN A 1 87 ? -14.756 -1.540 1.491 1.00 92.75 87 GLN A O 1
ATOM 695 N N . ASN A 1 88 ? -12.583 -2.094 1.369 1.00 93.56 88 ASN A N 1
ATOM 696 C CA . ASN A 1 88 ? -12.736 -3.480 1.801 1.00 93.56 88 ASN A CA 1
ATOM 697 C C . ASN A 1 88 ? -12.802 -3.641 3.337 1.00 93.56 88 ASN A C 1
ATOM 699 O O . ASN A 1 88 ? -12.666 -4.758 3.828 1.00 93.56 88 ASN A O 1
ATOM 703 N N . GLY A 1 89 ? -12.979 -2.557 4.104 1.00 91.00 89 GLY A N 1
ATOM 704 C CA . GLY A 1 89 ? -13.096 -2.594 5.570 1.00 91.00 89 GLY A CA 1
ATOM 705 C C . GLY A 1 89 ? -11.759 -2.677 6.313 1.00 91.00 89 GLY A C 1
ATOM 706 O O . GLY A 1 89 ? -11.708 -3.023 7.491 1.00 91.00 89 GLY A O 1
ATOM 707 N N . GLY A 1 90 ? -10.646 -2.390 5.639 1.00 92.75 90 GLY A N 1
ATOM 708 C CA . GLY A 1 90 ? -9.326 -2.435 6.251 1.00 92.75 90 GLY A CA 1
ATOM 709 C C . GLY A 1 90 ? -9.139 -1.383 7.351 1.00 92.75 90 GLY A C 1
ATOM 710 O O . GLY A 1 90 ? -9.533 -0.227 7.220 1.00 92.75 90 GLY A O 1
ATOM 711 N N . ASN A 1 91 ? -8.453 -1.760 8.432 1.00 93.38 91 ASN A N 1
ATOM 712 C CA . ASN A 1 91 ? -8.173 -0.860 9.551 1.00 93.38 91 ASN A CA 1
ATOM 713 C C . ASN A 1 91 ? -7.218 0.291 9.153 1.00 93.38 91 ASN A C 1
ATOM 715 O O . ASN A 1 91 ? -6.102 0.061 8.673 1.00 93.38 91 ASN A O 1
ATOM 719 N N . ILE A 1 92 ? -7.617 1.540 9.420 1.00 93.62 92 ILE A N 1
ATOM 720 C CA . ILE A 1 92 ? -6.865 2.748 9.033 1.00 93.62 92 ILE A CA 1
ATOM 721 C C . ILE A 1 92 ? -5.462 2.836 9.666 1.00 93.62 92 ILE A C 1
ATOM 723 O O . ILE A 1 92 ? -4.518 3.301 9.019 1.00 93.62 92 ILE A O 1
ATOM 727 N N . LEU A 1 93 ? -5.283 2.343 10.895 1.00 93.94 93 LEU A N 1
ATOM 728 C CA . LEU A 1 93 ? -3.986 2.304 11.584 1.00 93.94 93 LEU A CA 1
ATOM 729 C C . LEU A 1 93 ? -3.069 1.242 10.967 1.00 93.94 93 LEU A C 1
ATOM 731 O O . LEU A 1 93 ? -1.860 1.451 10.831 1.00 93.94 93 LEU A O 1
ATOM 735 N N . THR A 1 94 ? -3.637 0.118 10.528 1.00 95.00 94 THR A N 1
ATOM 736 C CA . THR A 1 94 ? -2.901 -0.893 9.757 1.00 95.00 94 THR A CA 1
ATOM 737 C C . THR A 1 94 ? -2.439 -0.312 8.423 1.00 95.00 94 THR A C 1
ATOM 739 O O . THR A 1 94 ? -1.259 -0.429 8.078 1.00 95.00 94 THR A O 1
ATOM 742 N N . LEU A 1 95 ? -3.317 0.400 7.709 1.00 95.00 95 LEU A N 1
ATOM 743 C CA . LEU A 1 95 ? -2.949 1.071 6.463 1.00 95.00 95 LEU A CA 1
ATOM 744 C C . LEU A 1 95 ? -1.838 2.111 6.675 1.00 95.00 95 LEU A C 1
ATOM 746 O O . LEU A 1 95 ? -0.890 2.159 5.889 1.00 95.00 95 LEU A O 1
ATOM 750 N N . GLN A 1 96 ? -1.893 2.897 7.756 1.00 94.31 96 GLN A N 1
ATOM 751 C CA . GLN A 1 96 ? -0.834 3.848 8.109 1.00 94.31 96 GLN A CA 1
ATOM 752 C C . GLN A 1 96 ? 0.538 3.156 8.193 1.00 94.31 96 GLN A C 1
ATOM 754 O O . GLN A 1 96 ? 1.513 3.647 7.611 1.00 94.31 96 GLN A O 1
ATOM 759 N N . LYS A 1 97 ? 0.613 2.004 8.874 1.00 93.00 97 LYS A N 1
ATOM 760 C CA . LYS A 1 97 ? 1.849 1.216 9.015 1.00 93.00 97 LYS A CA 1
ATOM 761 C C . LYS A 1 97 ? 2.323 0.656 7.670 1.00 93.00 97 LYS A C 1
ATOM 763 O O . LYS A 1 97 ? 3.503 0.792 7.345 1.00 93.00 97 LYS A O 1
ATOM 768 N N . ILE A 1 98 ? 1.415 0.111 6.853 1.00 93.69 98 ILE A N 1
ATOM 769 C CA . ILE A 1 98 ? 1.731 -0.428 5.514 1.00 93.69 98 ILE A CA 1
ATOM 770 C C . ILE A 1 98 ? 2.303 0.663 4.596 1.00 93.69 98 ILE A C 1
ATOM 772 O O . ILE A 1 98 ? 3.315 0.466 3.912 1.00 93.69 98 ILE A O 1
ATOM 776 N N . LEU A 1 99 ? 1.677 1.840 4.598 1.00 92.19 99 LEU A N 1
ATOM 777 C CA . LEU A 1 99 ? 2.093 2.981 3.788 1.00 92.19 99 LEU A CA 1
ATOM 778 C C . LEU A 1 99 ? 3.339 3.684 4.353 1.00 92.19 99 LEU A C 1
ATOM 780 O O . LEU A 1 99 ? 4.027 4.406 3.620 1.00 92.19 99 LEU A O 1
ATOM 784 N N . GLY A 1 100 ? 3.659 3.466 5.630 1.00 90.88 100 GLY A N 1
ATOM 785 C CA . GLY A 1 100 ? 4.750 4.144 6.326 1.00 90.88 100 GLY A CA 1
ATOM 786 C C . GLY A 1 100 ? 4.468 5.630 6.536 1.00 90.88 100 GLY A C 1
ATOM 787 O O . GLY A 1 100 ? 5.373 6.448 6.386 1.00 90.88 100 GLY A O 1
ATOM 788 N N . HIS A 1 101 ? 3.213 5.996 6.804 1.00 92.12 101 HIS A N 1
ATOM 789 C CA . HIS A 1 101 ? 2.854 7.374 7.132 1.00 92.12 101 HIS A CA 1
ATOM 790 C C . HIS A 1 101 ? 3.269 7.718 8.565 1.00 92.12 101 HIS A C 1
ATOM 792 O O . HIS A 1 101 ? 3.002 6.964 9.502 1.00 92.12 101 HIS A O 1
ATOM 798 N N . SER A 1 102 ? 3.905 8.877 8.739 1.00 89.06 102 SER A N 1
ATOM 799 C CA . SER A 1 102 ? 4.349 9.342 10.058 1.00 89.06 102 SER A CA 1
ATOM 800 C C . SER A 1 102 ? 3.184 9.670 10.985 1.00 89.06 102 SER A C 1
ATOM 802 O O . SER A 1 102 ? 3.298 9.444 12.183 1.00 89.06 102 SER A O 1
ATOM 804 N N . THR A 1 103 ? 2.074 10.162 10.434 1.00 88.56 103 THR A N 1
ATOM 805 C CA . THR A 1 103 ? 0.868 10.509 11.188 1.00 88.56 103 THR A CA 1
ATOM 806 C C . THR A 1 103 ? -0.354 9.841 10.569 1.00 88.56 103 THR A C 1
ATOM 808 O O . THR A 1 103 ? -0.398 9.591 9.360 1.00 88.56 103 THR A O 1
ATOM 811 N N . VAL A 1 104 ? -1.370 9.574 11.392 1.00 89.25 104 VAL A N 1
ATOM 812 C CA . VAL A 1 104 ? -2.654 9.041 10.913 1.00 89.25 104 VAL A CA 1
ATOM 813 C C . VAL A 1 104 ? -3.350 10.026 9.968 1.00 89.25 104 VAL A C 1
ATOM 815 O O . VAL A 1 104 ? -3.931 9.599 8.975 1.00 89.25 104 VAL A O 1
ATOM 818 N N . ALA A 1 105 ? -3.188 11.337 10.189 1.00 91.31 105 ALA A N 1
ATOM 819 C CA . ALA A 1 105 ? -3.755 12.398 9.354 1.00 91.31 105 ALA A CA 1
ATOM 820 C C . ALA A 1 105 ? -3.383 12.263 7.863 1.00 91.31 105 ALA A C 1
ATOM 822 O O . ALA A 1 105 ? -4.218 12.495 6.993 1.00 91.31 105 ALA A O 1
ATOM 823 N N . MET A 1 106 ? -2.167 11.801 7.542 1.00 89.00 106 MET A N 1
ATOM 824 C CA . MET A 1 106 ? -1.773 11.522 6.151 1.00 89.00 106 MET A CA 1
ATOM 825 C C . MET A 1 106 ? -2.608 10.396 5.520 1.00 89.00 106 MET A C 1
ATOM 827 O O . MET A 1 106 ? -2.871 10.408 4.318 1.00 89.00 106 MET A O 1
ATOM 831 N N . THR A 1 107 ? -3.009 9.408 6.321 1.00 91.69 107 THR A N 1
ATOM 832 C CA . THR A 1 107 ? -3.832 8.268 5.893 1.00 91.69 107 THR A CA 1
ATOM 833 C C . THR A 1 107 ? -5.315 8.627 5.837 1.00 91.69 107 THR A C 1
ATOM 835 O O . THR A 1 107 ? -6.017 8.101 4.974 1.00 91.69 107 THR A O 1
ATOM 838 N N . MET A 1 108 ? -5.775 9.563 6.678 1.00 89.38 108 MET A N 1
ATOM 839 C CA . MET A 1 108 ? -7.178 10.004 6.758 1.00 89.38 108 MET A CA 1
ATOM 840 C C . MET A 1 108 ? -7.744 10.512 5.430 1.00 89.38 108 MET A C 1
ATOM 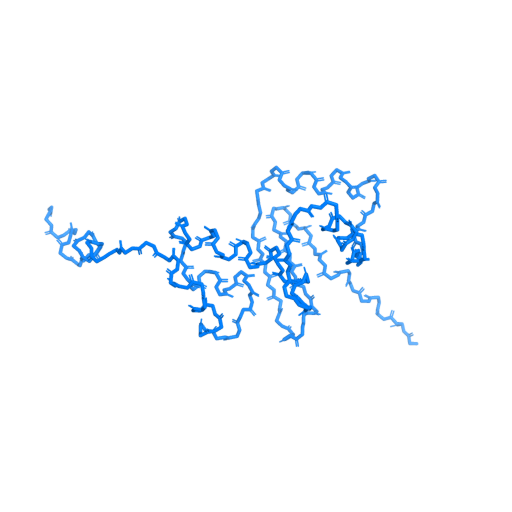842 O O . MET A 1 108 ? -8.950 10.447 5.224 1.00 89.38 108 MET A O 1
ATOM 846 N N . ARG A 1 109 ? -6.896 10.904 4.468 1.00 88.81 109 ARG A N 1
ATOM 847 C CA . ARG A 1 109 ? -7.337 11.178 3.091 1.00 88.81 109 ARG A CA 1
ATOM 848 C C . ARG A 1 109 ? -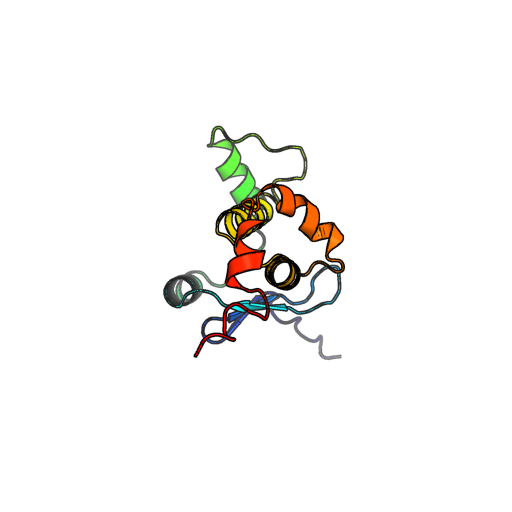8.122 10.012 2.472 1.00 88.81 109 ARG A C 1
ATOM 850 O O . ARG A 1 109 ? -8.960 10.264 1.622 1.00 88.81 109 ARG A O 1
ATOM 857 N N . SER A 1 110 ? -7.876 8.768 2.887 1.00 84.00 110 SER A N 1
ATOM 858 C CA . SER A 1 110 ? -8.596 7.582 2.389 1.00 84.00 110 SER A CA 1
ATOM 859 C C . SER A 1 110 ? -9.816 7.208 3.243 1.00 84.00 110 SER A C 1
ATOM 861 O O . SER A 1 110 ? -10.573 6.339 2.836 1.00 84.00 110 SER A O 1
ATOM 863 N N . ALA A 1 111 ? -10.019 7.833 4.410 1.00 86.56 111 ALA A N 1
ATOM 864 C CA . ALA A 1 111 ? -11.040 7.425 5.381 1.00 86.56 111 ALA A CA 1
ATOM 865 C C . ALA A 1 111 ? -12.478 7.658 4.894 1.00 86.56 111 ALA A C 1
ATOM 867 O O . ALA A 1 111 ? -13.361 6.895 5.255 1.00 86.56 111 ALA A O 1
ATOM 868 N N . HIS A 1 112 ? -12.704 8.641 4.017 1.00 86.94 112 HIS A N 1
ATOM 869 C CA . HIS A 1 112 ? -14.015 8.883 3.397 1.00 86.94 112 HIS A CA 1
ATOM 870 C C . HIS A 1 112 ? -14.510 7.722 2.515 1.00 86.94 112 HIS A C 1
ATOM 872 O O . HIS A 1 112 ? -15.656 7.726 2.088 1.00 86.94 112 HIS A O 1
ATOM 878 N N . LEU A 1 113 ? -13.638 6.757 2.199 1.00 86.94 113 LEU A N 1
ATOM 879 C CA . LEU A 1 113 ? -13.982 5.552 1.445 1.00 86.94 113 LEU A CA 1
ATOM 880 C C . LEU A 1 113 ? -14.377 4.381 2.350 1.00 86.94 113 LEU A C 1
ATOM 882 O O . LEU A 1 113 ? -14.718 3.316 1.836 1.00 86.94 113 LEU A O 1
ATOM 886 N N . ALA A 1 114 ? -14.259 4.541 3.672 1.00 84.81 114 ALA A N 1
ATOM 887 C CA . ALA A 1 114 ? -14.718 3.535 4.612 1.00 84.81 114 ALA A CA 1
ATOM 888 C C . ALA A 1 114 ? -16.239 3.437 4.503 1.00 84.81 114 ALA A C 1
ATOM 890 O O . ALA A 1 114 ? -16.918 4.439 4.269 1.00 84.81 114 ALA A O 1
ATOM 891 N N . ARG A 1 115 ? -16.774 2.224 4.652 1.00 79.69 115 ARG A N 1
ATOM 892 C CA . ARG A 1 115 ? -18.225 2.057 4.761 1.00 79.69 115 ARG A CA 1
ATOM 893 C C . ARG A 1 115 ? -18.676 2.733 6.061 1.00 79.69 115 ARG A C 1
ATOM 895 O O . ARG A 1 115 ? -17.866 2.952 6.960 1.00 79.69 115 ARG A O 1
ATOM 902 N N . ASP A 1 116 ? -19.943 3.106 6.147 1.00 76.06 116 ASP A N 1
ATOM 903 C CA . ASP A 1 116 ? -20.489 3.554 7.422 1.00 76.06 116 ASP A CA 1
ATOM 904 C C . ASP A 1 116 ? -20.770 2.322 8.295 1.00 76.06 116 ASP A C 1
ATOM 906 O O . ASP A 1 116 ? -21.322 1.329 7.817 1.00 76.06 116 ASP A O 1
ATOM 910 N N . HIS A 1 117 ? -20.325 2.370 9.546 1.00 72.44 117 HIS A N 1
ATOM 911 C CA . HIS A 1 117 ? -20.279 1.236 10.469 1.00 72.44 117 HIS A CA 1
ATOM 912 C C . HIS A 1 117 ? -20.883 1.599 11.833 1.00 72.44 117 HIS A C 1
ATOM 914 O O . HIS A 1 117 ? -20.558 0.976 12.834 1.00 72.44 117 HIS A O 1
ATOM 920 N N . LEU A 1 118 ? -21.769 2.599 11.926 1.00 79.06 118 LEU A N 1
ATOM 921 C CA . LEU A 1 118 ? -22.362 2.984 13.220 1.00 79.06 118 LEU A CA 1
ATOM 922 C C . LEU A 1 118 ? -23.023 1.808 13.973 1.00 79.06 118 LEU A C 1
ATOM 924 O O . LEU A 1 118 ? -22.977 1.769 15.200 1.00 79.06 118 LEU A O 1
ATOM 928 N N . GLN A 1 119 ? -23.560 0.814 13.258 1.00 79.00 119 GLN A N 1
ATOM 929 C CA . GLN A 1 119 ? -24.143 -0.398 13.855 1.00 79.00 119 GLN A CA 1
ATOM 930 C C . GLN A 1 119 ? -23.110 -1.352 14.479 1.00 79.00 119 GLN A C 1
ATOM 932 O O . GLN A 1 119 ? -23.444 -2.162 15.347 1.00 79.00 119 GLN A O 1
ATOM 937 N N . ASP A 1 120 ? -21.837 -1.222 14.114 1.00 83.56 120 ASP A N 1
ATOM 938 C CA . ASP A 1 120 ? -20.749 -1.986 14.719 1.00 83.56 120 ASP A CA 1
ATOM 939 C C . ASP A 1 120 ? -20.585 -1.644 16.208 1.00 83.56 120 ASP A C 1
ATOM 941 O O . ASP A 1 120 ? -20.089 -2.469 16.970 1.00 83.56 120 ASP A O 1
ATOM 945 N N . ALA A 1 121 ? -21.053 -0.471 16.657 1.00 85.12 121 ALA A N 1
ATOM 946 C CA . ALA A 1 121 ? -21.052 -0.098 18.072 1.00 85.12 121 ALA A CA 1
ATOM 947 C C . ALA A 1 121 ? -21.900 -1.049 18.934 1.00 85.12 121 ALA A C 1
ATOM 949 O O . ALA A 1 121 ? -21.558 -1.302 20.087 1.00 85.12 121 ALA A O 1
ATOM 950 N N . VAL A 1 122 ? -22.975 -1.610 18.369 1.00 87.38 122 VAL A N 1
ATOM 951 C CA . VAL A 1 122 ? -23.806 -2.619 19.043 1.00 87.38 122 VAL A CA 1
ATOM 952 C C . VAL A 1 122 ? -23.098 -3.974 19.050 1.00 87.38 122 VAL A C 1
ATOM 954 O O . VAL A 1 122 ? -23.108 -4.664 20.063 1.00 87.38 122 VAL A O 1
ATOM 957 N N . THR A 1 123 ? -22.435 -4.335 17.948 1.00 86.31 123 THR A N 1
ATOM 958 C CA . THR A 1 123 ? -21.784 -5.648 17.773 1.00 86.31 123 THR A CA 1
ATOM 959 C C . THR A 1 123 ? -20.471 -5.778 18.551 1.00 86.31 123 THR A C 1
ATOM 961 O O . THR A 1 123 ? -20.185 -6.832 19.109 1.00 86.31 123 THR A O 1
ATOM 964 N N . PHE A 1 124 ? -19.660 -4.720 18.598 1.00 86.94 124 PHE A N 1
ATOM 965 C CA . PHE A 1 124 ? -18.362 -4.699 19.288 1.00 86.94 124 PHE A CA 1
ATOM 966 C C . PHE A 1 124 ? -18.404 -3.946 20.622 1.00 86.94 124 PHE A C 1
ATOM 968 O O . PHE A 1 124 ? -17.364 -3.738 21.250 1.00 86.94 124 PHE A O 1
ATOM 975 N N . GLY A 1 125 ? -19.590 -3.508 21.050 1.00 86.75 125 GLY A N 1
ATOM 976 C CA . GLY A 1 125 ? -19.787 -2.880 22.348 1.00 86.75 125 GLY A CA 1
ATOM 977 C C . GLY A 1 125 ? -19.516 -3.861 23.497 1.00 86.75 125 GLY A C 1
ATOM 978 O O . GLY A 1 125 ? -19.695 -5.068 23.341 1.00 86.75 125 GLY A O 1
ATOM 979 N N . PRO A 1 126 ? -19.130 -3.371 24.686 1.00 89.50 126 PRO A N 1
ATOM 980 C CA . PRO A 1 126 ? -18.756 -4.222 25.821 1.00 89.50 126 PRO A CA 1
ATOM 981 C C . PRO A 1 126 ? -19.891 -5.131 26.322 1.00 89.50 126 PRO A C 1
ATOM 983 O O . PRO A 1 126 ? -19.628 -6.138 26.971 1.00 89.50 126 PRO A O 1
ATOM 986 N N . LEU A 1 127 ? -21.150 -4.796 26.015 1.00 89.25 127 LEU A N 1
ATOM 987 C CA . LEU A 1 127 ? -22.321 -5.595 26.383 1.00 89.25 127 LEU A CA 1
ATOM 988 C C . LEU A 1 127 ? -22.636 -6.718 25.382 1.00 89.25 127 LEU A C 1
ATOM 990 O O . LEU A 1 127 ? -23.409 -7.612 25.715 1.00 89.25 127 LEU A O 1
ATOM 994 N N . ALA A 1 128 ? -22.029 -6.719 24.191 1.00 82.06 128 ALA A N 1
ATOM 995 C CA . ALA A 1 128 ? -22.307 -7.712 23.151 1.00 82.06 128 ALA A CA 1
ATOM 996 C C . ALA A 1 128 ? -21.894 -9.138 23.554 1.00 82.06 128 ALA A C 1
ATOM 998 O O . ALA A 1 128 ? -22.512 -10.108 23.130 1.00 82.06 128 ALA A O 1
ATOM 999 N N . THR A 1 129 ? -20.873 -9.275 24.404 1.00 74.06 129 THR A N 1
ATOM 1000 C CA . THR A 1 129 ? -20.398 -10.564 24.937 1.00 74.06 129 THR A CA 1
ATOM 1001 C C . THR A 1 129 ? -20.888 -10.849 26.356 1.00 74.06 129 THR A C 1
ATOM 1003 O O . THR A 1 129 ? -20.542 -11.882 26.915 1.00 74.06 129 THR A O 1
ATOM 1006 N N . ALA A 1 130 ? -21.653 -9.937 26.964 1.00 65.12 130 ALA A N 1
ATOM 1007 C CA . ALA A 1 130 ? -22.060 -10.020 28.369 1.00 65.12 130 ALA A CA 1
ATOM 1008 C C . ALA A 1 130 ? -23.341 -10.849 28.601 1.00 65.12 130 ALA A C 1
ATOM 1010 O O . ALA A 1 130 ? -23.808 -10.940 29.730 1.00 65.12 130 ALA A O 1
ATOM 1011 N N . SER A 1 131 ? -23.924 -11.435 27.550 1.00 55.03 131 SER A N 1
ATOM 1012 C CA . SER A 1 131 ? -25.087 -12.329 27.638 1.00 55.03 131 SER A CA 1
ATOM 1013 C C . SER A 1 131 ? -24.683 -13.771 27.329 1.00 55.03 131 SER A C 1
ATOM 1015 O O . SER A 1 131 ? -24.978 -14.266 26.246 1.00 55.03 131 SER A O 1
ATOM 1017 N N . HIS A 1 132 ? -23.979 -14.420 28.257 1.00 48.81 132 HIS A N 1
ATOM 1018 C CA . HIS A 1 132 ? -23.845 -15.877 28.351 1.00 48.81 132 HIS A CA 1
ATOM 1019 C C . HIS A 1 132 ? -23.557 -16.287 29.793 1.00 48.81 132 HIS A C 1
ATOM 1021 O O . HIS A 1 132 ? -22.750 -15.588 30.447 1.00 48.81 132 HIS A O 1
#

Radius of gyration: 19.47 Å; chains: 1; bounding box: 63×33×52 Å

Sequence (132 aa):
MVGGRKAPPNRLKGNVVTYAGTKSGKVRSVPISRELADRLRKHWRTHGQFTSRITSFLRALKRTTIKLPKGQATHALRHTFASHFIQNGGNILTLQKILGHSTVAMTMRSAHLARDHLQDAVTFGPLATASH